Protein AF-A0A094Z0F9-F1 (afdb_monomer_lite)

Radius of gyration: 16.35 Å; chains: 1; bounding box: 40×35×42 Å

pLDDT: mean 72.96, std 15.08, range [44.38, 95.44]

Foldseek 3Di:
DLPQCLDPNHPDDLVVSLVSLVVLLVVLLVCVLQQNVVSLLCNLVSVVSNLVSLCVPVNPDPSSVVVNVVSVVSLVVSLPSDLVSNVVVVVVVCVVPDDDSSVVSVVSSVVSVVVVVVVVVVVVVVVVVVVD

Secondary structure (DSSP, 8-state):
-TTTTTSTT-SS-HHHHHHHHHHHHHHHHHHHHTT-HHHHHHHHHHHHHHHHHHHHHHTTSHHHHHHHHHHHHHHHHHHTSHHHHHHHHHHHHHTTS-S-HHHHHHHHHHHHHHHHHHHHHHHHHHHHHH--

Structure (mmCIF, N/CA/C/O backbone):
data_AF-A0A094Z0F9-F1
#
_entry.id   AF-A0A094Z0F9-F1
#
loop_
_atom_site.group_PDB
_atom_site.id
_atom_site.type_symbol
_atom_site.label_atom_id
_atom_site.label_alt_id
_atom_site.label_comp_id
_atom_site.label_asym_id
_atom_site.label_entity_id
_atom_site.label_seq_id
_atom_site.pdbx_PDB_ins_code
_atom_site.Cartn_x
_atom_site.Cartn_y
_atom_site.Cartn_z
_atom_site.occupancy
_atom_site.B_iso_or_equiv
_atom_site.auth_seq_id
_atom_site.auth_comp_id
_atom_site.auth_asym_id
_atom_site.auth_atom_id
_atom_site.pdbx_PDB_model_num
ATOM 1 N N . MET A 1 1 ? -0.127 -17.167 0.941 1.00 44.38 1 MET A N 1
ATOM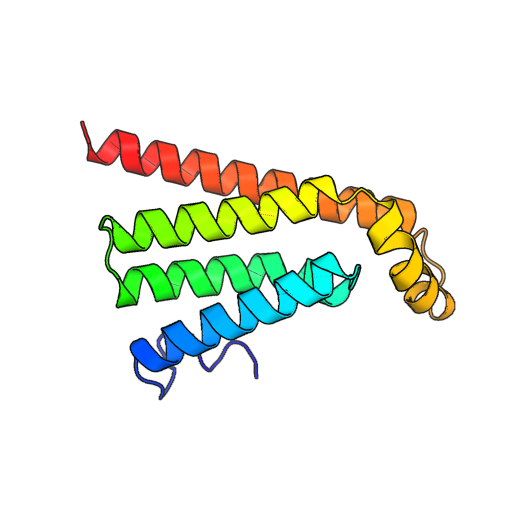 2 C CA . MET A 1 1 ? 0.200 -17.274 -0.501 1.00 44.38 1 MET A CA 1
ATOM 3 C C . MET A 1 1 ? 0.436 -15.918 -1.184 1.00 44.38 1 MET A C 1
ATOM 5 O O . MET A 1 1 ? 0.988 -15.930 -2.273 1.00 44.38 1 MET A O 1
ATOM 9 N N . GLN A 1 2 ? 0.102 -14.768 -0.573 1.00 53.34 2 GLN A N 1
ATOM 10 C CA . GLN A 1 2 ? 0.123 -13.449 -1.241 1.00 53.34 2 GLN A CA 1
ATOM 11 C C . GLN A 1 2 ? 1.507 -12.941 -1.706 1.00 53.34 2 GLN A C 1
ATOM 13 O O . GLN A 1 2 ? 1.562 -12.225 -2.693 1.00 53.34 2 GLN A O 1
ATOM 18 N N . GLY A 1 3 ? 2.624 -13.371 -1.105 1.00 57.84 3 GLY A N 1
ATOM 19 C CA . GLY A 1 3 ? 3.968 -12.912 -1.511 1.00 57.84 3 GLY A CA 1
ATOM 20 C C . GLY A 1 3 ? 4.684 -13.746 -2.584 1.00 57.84 3 GLY A C 1
ATOM 21 O O . GLY A 1 3 ? 5.727 -13.333 -3.074 1.00 57.84 3 GLY A O 1
ATOM 22 N N . LEU A 1 4 ? 4.174 -14.929 -2.953 1.00 63.88 4 LEU A N 1
ATOM 23 C CA . LEU A 1 4 ? 4.874 -15.801 -3.914 1.00 63.88 4 LEU A CA 1
ATOM 24 C C . LEU A 1 4 ? 4.682 -15.335 -5.361 1.00 63.88 4 LEU A C 1
ATOM 26 O O . LEU A 1 4 ? 5.591 -15.484 -6.173 1.00 63.88 4 LEU A O 1
ATOM 30 N N . GLY A 1 5 ? 3.517 -14.754 -5.664 1.00 69.50 5 GLY A N 1
ATOM 31 C CA . GLY A 1 5 ? 3.143 -14.327 -7.011 1.00 69.50 5 GLY A CA 1
ATOM 32 C C . GLY A 1 5 ? 3.898 -13.099 -7.513 1.00 69.50 5 GLY A C 1
ATOM 33 O O . GLY A 1 5 ? 4.017 -12.948 -8.718 1.00 69.50 5 GLY A O 1
ATOM 34 N N . THR A 1 6 ? 4.442 -12.268 -6.626 1.00 66.69 6 THR A N 1
ATOM 35 C CA . THR A 1 6 ? 5.125 -10.997 -6.947 1.00 66.69 6 THR A CA 1
ATOM 36 C C . THR A 1 6 ? 6.615 -11.010 -6.592 1.00 66.69 6 THR A C 1
ATOM 38 O O . THR A 1 6 ? 7.278 -9.976 -6.612 1.00 66.69 6 THR A O 1
ATOM 41 N N . SER A 1 7 ? 7.139 -12.179 -6.214 1.00 73.00 7 SER A N 1
ATOM 42 C CA . SER A 1 7 ? 8.556 -12.370 -5.900 1.00 73.00 7 SER A CA 1
ATOM 43 C C . SER A 1 7 ? 9.385 -12.658 -7.153 1.00 73.00 7 SER A C 1
ATOM 45 O O . SER A 1 7 ? 8.868 -13.198 -8.129 1.00 73.00 7 SER A O 1
ATOM 47 N N . ASP A 1 8 ? 10.700 -12.438 -7.082 1.00 65.38 8 ASP A N 1
ATOM 48 C CA . ASP A 1 8 ? 11.642 -12.797 -8.159 1.00 65.38 8 ASP A CA 1
ATOM 49 C C . ASP A 1 8 ? 11.656 -14.310 -8.477 1.00 65.38 8 ASP A C 1
ATOM 51 O O . ASP A 1 8 ? 12.145 -14.731 -9.522 1.00 65.38 8 ASP A O 1
ATOM 55 N N . ALA A 1 9 ? 11.115 -15.141 -7.577 1.00 73.38 9 ALA A N 1
ATOM 56 C CA . ALA A 1 9 ? 10.946 -16.584 -7.755 1.00 73.38 9 ALA A CA 1
ATOM 57 C C . ALA A 1 9 ? 9.567 -16.975 -8.324 1.00 73.38 9 ALA A C 1
ATOM 59 O O . ALA A 1 9 ? 9.260 -18.165 -8.437 1.00 73.38 9 ALA A O 1
ATOM 60 N N . SER A 1 10 ? 8.714 -15.997 -8.637 1.00 79.12 10 SER A N 1
ATOM 61 C CA . SER A 1 10 ? 7.371 -16.232 -9.154 1.00 79.12 10 SER A CA 1
ATOM 62 C C . SER A 1 10 ? 7.418 -16.888 -10.539 1.00 79.12 10 SER A C 1
ATOM 64 O O . SER A 1 10 ? 8.201 -16.468 -11.393 1.00 79.12 10 SER A O 1
ATOM 66 N N . PRO A 1 11 ? 6.547 -17.878 -10.817 1.00 82.88 11 PRO A N 1
ATOM 67 C CA . PRO A 1 11 ? 6.385 -18.417 -12.165 1.00 82.88 11 PRO A CA 1
ATOM 68 C C . PRO A 1 11 ? 5.625 -17.461 -13.103 1.00 82.88 11 PRO A C 1
ATOM 70 O O . PRO A 1 11 ? 5.482 -17.764 -14.286 1.00 82.88 11 PRO A O 1
ATOM 73 N N . LEU A 1 12 ? 5.089 -16.346 -12.588 1.00 88.56 12 LEU A N 1
ATOM 74 C CA . LEU A 1 12 ? 4.344 -15.363 -13.372 1.00 88.56 12 LEU A CA 1
ATOM 75 C C . LEU A 1 12 ? 5.276 -14.466 -14.190 1.00 88.56 12 LEU A C 1
ATOM 77 O O . LEU A 1 12 ? 6.370 -14.107 -13.749 1.00 88.56 12 LEU A O 1
ATOM 81 N N . SER A 1 13 ? 4.802 -14.037 -15.362 1.00 91.12 13 SER A N 1
ATOM 82 C CA . SER A 1 13 ? 5.490 -13.012 -16.148 1.00 91.12 13 SER A CA 1
ATOM 83 C C . SER A 1 13 ? 5.523 -11.683 -15.386 1.00 91.12 13 SER A C 1
ATOM 85 O O . SER A 1 13 ? 4.600 -11.387 -14.634 1.00 91.12 13 SER A O 1
ATOM 87 N N . VAL A 1 14 ? 6.539 -10.840 -15.606 1.00 88.25 14 VAL A N 1
ATOM 88 C CA . VAL A 1 14 ? 6.638 -9.517 -14.947 1.00 88.25 14 VAL A CA 1
ATOM 89 C C . VAL A 1 14 ? 5.377 -8.670 -15.177 1.00 88.25 14 VAL A C 1
ATOM 91 O O . VAL A 1 14 ? 4.952 -7.948 -14.282 1.00 88.25 14 VAL A O 1
ATOM 94 N N . GLN A 1 15 ? 4.726 -8.807 -16.335 1.00 91.81 15 GLN A N 1
ATOM 95 C CA . GLN A 1 15 ? 3.457 -8.139 -16.628 1.00 91.81 15 GLN A CA 1
ATOM 96 C C . GLN A 1 15 ? 2.304 -8.641 -15.744 1.00 91.81 15 GLN A C 1
ATOM 98 O O . GLN A 1 15 ? 1.502 -7.844 -15.256 1.00 91.81 15 GLN A O 1
ATOM 103 N N . ASP A 1 16 ? 2.216 -9.953 -15.523 1.00 93.19 16 ASP A N 1
ATOM 104 C CA . ASP A 1 16 ? 1.197 -10.546 -14.653 1.00 93.19 16 ASP A CA 1
ATOM 105 C C . ASP A 1 16 ? 1.469 -10.227 -13.181 1.00 93.19 16 ASP A C 1
ATOM 107 O O . ASP A 1 16 ? 0.534 -9.973 -12.426 1.00 93.19 16 ASP A O 1
ATOM 111 N N . GLN A 1 17 ? 2.743 -10.176 -12.780 1.00 91.19 17 GLN A N 1
ATOM 112 C CA . GLN A 1 17 ? 3.144 -9.709 -11.452 1.00 91.19 17 GLN A CA 1
ATOM 113 C C . GLN A 1 17 ? 2.759 -8.243 -11.251 1.00 91.19 17 GLN A C 1
ATOM 115 O O . GLN A 1 17 ? 2.229 -7.892 -10.200 1.00 91.19 17 GLN A O 1
ATOM 120 N N . TYR A 1 18 ? 2.984 -7.402 -12.267 1.00 93.06 18 TYR A N 1
ATOM 121 C CA . TYR A 1 18 ? 2.605 -5.991 -12.263 1.00 93.06 18 TYR A CA 1
ATOM 122 C C . TYR A 1 18 ? 1.099 -5.844 -12.069 1.00 93.06 18 TYR A C 1
ATOM 124 O O . TYR A 1 18 ? 0.657 -5.134 -11.167 1.00 93.06 18 TYR A O 1
ATOM 132 N N . LYS A 1 19 ? 0.305 -6.574 -12.859 1.00 94.12 19 LYS A N 1
ATOM 133 C CA . LYS A 1 19 ? -1.151 -6.561 -12.731 1.00 94.12 19 LYS A CA 1
ATOM 134 C C . LYS A 1 19 ? -1.599 -7.035 -11.347 1.00 94.12 19 LYS A C 1
ATOM 136 O O . LYS A 1 19 ? -2.393 -6.355 -10.712 1.00 94.12 19 LYS A O 1
ATOM 141 N N . LEU A 1 20 ? -1.069 -8.160 -10.869 1.00 93.38 20 LEU A N 1
ATOM 142 C CA . LEU A 1 20 ? -1.434 -8.731 -9.574 1.00 93.38 20 LEU A CA 1
ATOM 143 C C . LEU A 1 20 ? -1.098 -7.792 -8.408 1.00 93.38 20 LEU A C 1
ATOM 145 O O . LEU A 1 20 ? -1.926 -7.607 -7.522 1.00 93.38 20 LEU A O 1
ATOM 149 N N . ALA A 1 21 ? 0.096 -7.195 -8.404 1.00 91.44 21 ALA A N 1
ATOM 150 C CA . ALA A 1 21 ? 0.522 -6.300 -7.332 1.00 91.44 21 ALA A CA 1
ATOM 151 C C . ALA A 1 21 ? -0.339 -5.028 -7.280 1.00 91.44 21 ALA A C 1
ATOM 153 O O . ALA A 1 21 ? -0.755 -4.608 -6.201 1.00 91.44 21 ALA A O 1
ATOM 154 N N . ASN A 1 22 ? -0.658 -4.450 -8.442 1.00 94.00 22 ASN A N 1
ATOM 155 C CA . ASN A 1 22 ? -1.537 -3.283 -8.522 1.00 94.00 22 ASN A CA 1
ATOM 156 C C . ASN A 1 22 ? -2.989 -3.630 -8.157 1.00 94.00 22 ASN A C 1
ATOM 158 O O . ASN A 1 22 ? -3.613 -2.881 -7.412 1.00 94.00 22 ASN A O 1
ATOM 162 N N . ASP A 1 23 ? -3.506 -4.783 -8.599 1.00 95.44 23 ASP A N 1
ATOM 163 C CA . ASP A 1 23 ? -4.854 -5.251 -8.248 1.00 95.44 23 ASP A CA 1
ATOM 164 C C . ASP A 1 23 ? -4.981 -5.493 -6.724 1.00 95.44 23 ASP A C 1
ATOM 166 O O . ASP A 1 23 ? -5.992 -5.118 -6.121 1.00 95.44 23 ASP A O 1
ATOM 170 N N . ASN A 1 24 ? -3.957 -6.069 -6.077 1.00 92.31 24 ASN A N 1
ATOM 171 C CA . ASN A 1 24 ? -3.920 -6.255 -4.620 1.00 92.31 24 ASN A CA 1
ATOM 172 C C . ASN A 1 24 ? -3.901 -4.913 -3.878 1.00 92.31 24 ASN A C 1
ATOM 174 O O . ASN A 1 24 ? -4.711 -4.702 -2.973 1.00 92.31 24 ASN A O 1
ATOM 178 N N . PHE A 1 25 ? -3.014 -3.999 -4.288 1.00 92.56 25 PHE A N 1
ATOM 179 C CA . PHE A 1 25 ? -2.931 -2.663 -3.704 1.00 92.56 25 PHE A CA 1
ATOM 180 C C . PHE A 1 25 ? -4.259 -1.909 -3.837 1.00 92.56 25 PHE A C 1
ATOM 182 O O . PHE A 1 25 ? -4.759 -1.381 -2.846 1.00 92.56 25 PHE A O 1
ATOM 189 N N . ASP A 1 26 ? -4.864 -1.886 -5.028 1.00 95.31 26 ASP A N 1
ATOM 190 C CA . ASP A 1 26 ? -6.120 -1.170 -5.260 1.00 95.31 26 ASP A CA 1
ATOM 191 C C . ASP A 1 26 ? -7.288 -1.796 -4.486 1.00 95.31 26 ASP A C 1
ATOM 193 O O . ASP A 1 26 ? -8.132 -1.071 -3.954 1.00 95.31 26 ASP A O 1
ATOM 197 N N . THR A 1 27 ? -7.323 -3.125 -4.359 1.00 95.38 27 THR A N 1
ATOM 198 C CA . THR A 1 27 ? -8.337 -3.824 -3.556 1.00 95.38 27 THR A CA 1
ATOM 199 C C . THR A 1 27 ? -8.243 -3.432 -2.082 1.00 95.38 27 THR A C 1
ATOM 201 O O . THR A 1 27 ? -9.245 -3.025 -1.487 1.00 95.38 27 THR A O 1
ATOM 204 N N . ASP A 1 28 ? -7.044 -3.499 -1.497 1.00 90.69 28 ASP A N 1
ATOM 205 C CA . ASP A 1 28 ? -6.838 -3.127 -0.096 1.00 90.69 28 ASP A CA 1
ATOM 206 C C . ASP A 1 28 ? -6.980 -1.612 0.121 1.00 90.69 28 ASP A C 1
ATOM 208 O O . ASP A 1 28 ? -7.458 -1.183 1.171 1.00 90.69 28 ASP A O 1
ATOM 212 N N . TYR A 1 29 ? -6.674 -0.787 -0.884 1.00 91.38 29 TYR A N 1
ATOM 213 C CA . TYR A 1 29 ? -6.937 0.651 -0.855 1.00 91.38 29 TYR A CA 1
ATOM 214 C C . TYR A 1 29 ? -8.434 0.934 -0.723 1.00 91.38 29 TYR A C 1
ATOM 216 O O . TYR A 1 29 ? -8.841 1.670 0.175 1.00 91.38 29 TYR A O 1
ATOM 224 N N . GLN A 1 30 ? -9.270 0.324 -1.568 1.0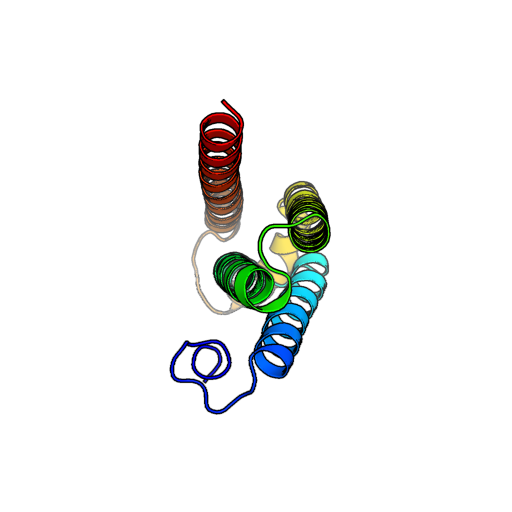0 94.44 30 GLN A N 1
ATOM 225 C CA . GLN A 1 30 ? -10.723 0.512 -1.501 1.00 94.44 30 GLN A CA 1
ATOM 226 C C . GLN A 1 30 ? -11.306 -0.009 -0.181 1.00 94.44 30 GLN A C 1
ATOM 228 O O . GLN A 1 30 ? -12.159 0.647 0.420 1.00 94.44 30 GLN A O 1
ATOM 233 N N . ALA A 1 31 ? -10.818 -1.151 0.309 1.00 89.44 31 ALA A N 1
ATOM 234 C CA . ALA A 1 31 ? -11.236 -1.690 1.598 1.00 89.44 31 ALA A CA 1
ATOM 235 C C . ALA A 1 31 ? -10.846 -0.755 2.760 1.00 89.44 31 ALA A C 1
ATOM 237 O O . ALA A 1 31 ? -11.687 -0.436 3.604 1.00 89.44 31 ALA A O 1
ATOM 238 N N . ALA A 1 32 ? -9.616 -0.232 2.768 1.00 85.12 32 ALA A N 1
ATOM 239 C CA . ALA A 1 32 ? -9.159 0.728 3.771 1.00 85.12 32 ALA A CA 1
ATOM 240 C C . ALA A 1 32 ? -9.929 2.058 3.701 1.00 85.12 32 ALA A C 1
ATOM 242 O O . ALA A 1 32 ? -10.260 2.627 4.739 1.00 85.12 32 ALA A O 1
ATOM 243 N N . MET A 1 33 ? -10.294 2.529 2.502 1.00 86.69 33 MET A N 1
ATOM 244 C CA . MET A 1 33 ? -11.179 3.690 2.331 1.00 86.69 33 MET A CA 1
ATOM 245 C C . MET A 1 33 ? -12.573 3.457 2.939 1.00 86.69 33 MET A C 1
ATOM 247 O O . MET A 1 33 ? -13.197 4.397 3.428 1.00 86.69 33 MET A O 1
ATOM 251 N N . GLY A 1 34 ? -13.043 2.205 2.957 1.00 86.00 34 GLY A N 1
ATOM 252 C CA . GLY A 1 34 ? -14.249 1.762 3.665 1.00 86.00 34 GLY A CA 1
ATOM 253 C C . GLY A 1 34 ? -14.055 1.500 5.167 1.00 86.00 34 GLY A C 1
ATOM 254 O O . GLY A 1 34 ? -14.984 1.034 5.831 1.00 86.00 34 GLY A O 1
ATOM 255 N N . GLY A 1 35 ? -12.866 1.781 5.708 1.00 78.31 35 GLY A N 1
ATOM 256 C CA . GLY A 1 35 ? -12.522 1.604 7.116 1.00 78.31 35 GLY A CA 1
ATOM 257 C C . GLY A 1 35 ? -12.070 0.192 7.495 1.00 78.31 35 GLY A C 1
ATOM 258 O O . GLY A 1 35 ? -12.089 -0.132 8.680 1.00 78.31 35 GLY A O 1
ATOM 259 N N . ASP A 1 36 ? -11.730 -0.684 6.546 1.00 83.75 36 ASP A N 1
ATOM 260 C CA . ASP A 1 36 ? -11.161 -2.004 6.854 1.00 83.75 36 ASP A CA 1
ATOM 261 C C . ASP A 1 36 ? -9.741 -1.843 7.427 1.00 83.75 36 ASP A C 1
ATOM 263 O O . ASP A 1 36 ? -8.811 -1.402 6.746 1.00 83.75 36 ASP A O 1
ATOM 267 N N . TYR A 1 37 ? -9.583 -2.184 8.708 1.00 76.44 37 TYR A N 1
ATOM 268 C CA . TYR A 1 37 ? -8.306 -2.068 9.405 1.00 76.44 37 TYR A CA 1
ATOM 269 C C . TYR A 1 37 ? -7.291 -3.121 8.946 1.00 76.44 37 TYR A C 1
ATOM 271 O O . TYR A 1 37 ? -6.104 -2.818 8.838 1.00 76.44 37 TYR A O 1
ATOM 279 N N . ASP A 1 38 ? -7.729 -4.335 8.611 1.00 81.31 38 ASP A N 1
ATOM 280 C CA . ASP A 1 38 ? -6.809 -5.372 8.147 1.00 81.31 38 ASP A CA 1
ATOM 281 C C . ASP A 1 38 ? -6.239 -4.975 6.780 1.00 81.31 38 ASP A C 1
ATOM 283 O O . ASP A 1 38 ? -5.036 -5.108 6.552 1.00 81.31 38 ASP A O 1
ATOM 287 N N . ALA A 1 39 ? -7.071 -4.408 5.901 1.00 86.50 39 ALA A N 1
ATOM 288 C CA . ALA A 1 39 ? -6.623 -3.834 4.633 1.00 86.50 39 ALA A CA 1
ATOM 289 C C . ALA A 1 39 ? -5.645 -2.667 4.837 1.00 86.50 39 ALA A C 1
ATOM 291 O O . ALA A 1 39 ? -4.596 -2.618 4.194 1.00 86.50 39 ALA A O 1
ATOM 292 N N . LEU A 1 40 ? -5.924 -1.778 5.800 1.00 79.94 40 LEU A N 1
ATOM 293 C CA . LEU A 1 40 ? -5.007 -0.698 6.166 1.00 79.94 40 LEU A CA 1
ATOM 294 C C . LEU A 1 40 ? -3.622 -1.231 6.566 1.00 79.94 40 LEU A C 1
ATOM 296 O O . LEU A 1 40 ? -2.609 -0.693 6.123 1.00 79.94 40 LEU A O 1
ATOM 300 N N . THR A 1 41 ? -3.560 -2.297 7.368 1.00 77.50 41 THR A N 1
ATOM 301 C CA . THR A 1 41 ? -2.274 -2.875 7.796 1.00 77.50 41 THR A CA 1
ATOM 302 C C . THR A 1 41 ? -1.506 -3.553 6.658 1.00 77.50 41 THR A C 1
ATOM 304 O O . THR A 1 41 ? -0.275 -3.531 6.662 1.00 77.50 41 THR A O 1
ATOM 307 N N . ARG A 1 42 ? -2.204 -4.113 5.658 1.00 85.38 42 ARG A N 1
ATOM 308 C CA . ARG A 1 42 ? -1.581 -4.719 4.468 1.00 85.38 42 ARG A CA 1
ATOM 309 C C . ARG A 1 42 ? -1.076 -3.690 3.463 1.00 85.38 42 ARG A C 1
ATOM 311 O O . ARG A 1 42 ? -0.058 -3.932 2.814 1.00 85.38 42 ARG A O 1
ATOM 318 N N . LEU A 1 43 ? -1.722 -2.525 3.372 1.00 83.31 43 LEU A N 1
ATOM 319 C CA . LEU A 1 43 ? -1.382 -1.493 2.389 1.00 83.31 43 LEU A CA 1
ATOM 320 C C . LEU A 1 43 ? 0.085 -1.075 2.412 1.00 83.31 43 LEU A C 1
ATOM 322 O O . LEU A 1 43 ? 0.634 -0.773 1.355 1.00 83.31 43 LEU A O 1
ATOM 326 N N . GLN A 1 44 ? 0.739 -1.072 3.576 1.00 77.25 44 GLN A N 1
ATOM 327 C CA . GLN A 1 44 ? 2.164 -0.751 3.646 1.00 77.25 44 GLN A CA 1
ATOM 328 C C . GLN A 1 44 ? 3.007 -1.742 2.824 1.00 77.25 44 GLN A C 1
ATOM 330 O O . GLN A 1 44 ? 3.803 -1.321 1.985 1.00 77.25 44 GLN A O 1
ATOM 335 N N . SER A 1 45 ? 2.824 -3.048 3.032 1.00 80.81 45 SER A N 1
ATOM 336 C CA . SER A 1 45 ? 3.563 -4.078 2.292 1.00 80.81 45 SER A CA 1
ATOM 337 C C . SER A 1 45 ? 3.133 -4.179 0.828 1.00 80.81 45 SER A C 1
ATOM 339 O O . SER A 1 45 ? 3.981 -4.393 -0.041 1.00 80.81 45 SER A O 1
ATOM 341 N N . GLU A 1 46 ? 1.844 -3.988 0.534 1.00 86.12 46 GLU A N 1
ATOM 342 C CA . GLU A 1 46 ? 1.332 -4.012 -0.843 1.00 86.12 46 GLU A CA 1
ATOM 343 C C . GLU A 1 46 ? 1.875 -2.830 -1.656 1.00 86.12 46 GLU A C 1
ATOM 345 O O . GLU A 1 46 ? 2.302 -3.017 -2.790 1.00 86.12 46 GLU A O 1
ATOM 350 N N . SER A 1 47 ? 1.984 -1.636 -1.056 1.00 83.44 47 SER A N 1
ATOM 351 C CA . SER A 1 47 ? 2.586 -0.462 -1.711 1.00 83.44 47 SER A CA 1
ATOM 352 C C . SER A 1 47 ? 4.042 -0.718 -2.105 1.00 83.44 47 SER A C 1
ATOM 354 O O . SER A 1 47 ? 4.453 -0.425 -3.226 1.00 83.44 47 SER A O 1
ATOM 356 N N . GLN A 1 48 ? 4.836 -1.295 -1.197 1.00 82.38 48 GLN A N 1
ATOM 357 C CA . GLN A 1 48 ? 6.240 -1.620 -1.470 1.00 82.38 48 GLN A CA 1
ATOM 358 C C . GLN A 1 48 ? 6.370 -2.678 -2.571 1.00 82.38 48 GLN A C 1
ATOM 360 O O . GLN A 1 48 ? 7.229 -2.564 -3.447 1.00 82.38 48 GLN A O 1
ATOM 365 N N . THR A 1 49 ? 5.491 -3.682 -2.550 1.00 87.00 49 THR A N 1
ATOM 366 C CA . THR A 1 49 ? 5.446 -4.743 -3.562 1.00 87.00 49 THR A CA 1
ATOM 367 C C . THR A 1 49 ? 5.076 -4.177 -4.931 1.00 87.00 49 THR A C 1
ATOM 369 O O . THR A 1 49 ? 5.814 -4.386 -5.893 1.00 87.00 49 THR A O 1
ATOM 372 N N . ALA A 1 50 ? 3.990 -3.407 -5.017 1.00 88.56 50 ALA A N 1
ATOM 373 C CA . ALA A 1 50 ? 3.536 -2.778 -6.251 1.00 88.56 50 ALA A CA 1
ATOM 374 C C . ALA A 1 50 ? 4.601 -1.841 -6.833 1.00 88.56 50 ALA A C 1
ATOM 376 O O . ALA A 1 50 ? 4.977 -2.016 -7.984 1.00 88.56 50 ALA A O 1
ATOM 377 N N . LEU A 1 51 ? 5.215 -0.955 -6.037 1.00 86.94 51 LEU A N 1
ATOM 378 C CA . LEU A 1 51 ? 6.291 -0.080 -6.530 1.00 86.94 51 LEU A CA 1
ATOM 379 C C . LEU A 1 51 ? 7.525 -0.849 -7.012 1.00 86.94 51 LEU A C 1
ATOM 381 O O . LEU A 1 51 ? 8.168 -0.447 -7.984 1.00 86.94 51 LEU A O 1
ATOM 385 N N . SER A 1 52 ? 7.878 -1.948 -6.341 1.00 87.12 52 SER A N 1
ATOM 386 C CA . SER A 1 52 ? 8.987 -2.796 -6.780 1.00 87.12 52 SER A CA 1
ATOM 387 C C . SER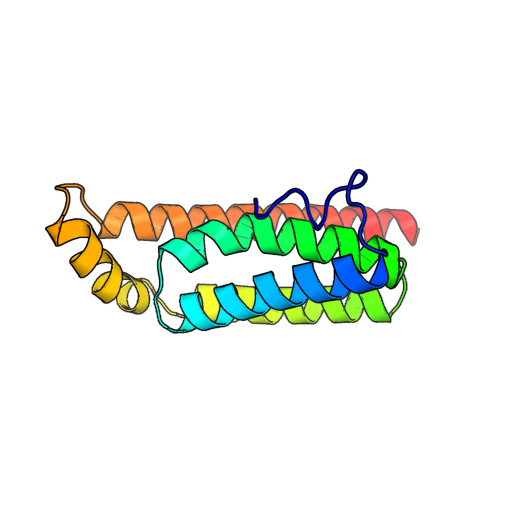 A 1 52 ? 8.714 -3.367 -8.172 1.00 87.12 52 SER A C 1
ATOM 389 O O . SER A 1 52 ? 9.550 -3.232 -9.068 1.00 87.12 52 SER A O 1
ATOM 391 N N . VAL A 1 53 ? 7.526 -3.939 -8.380 1.00 89.38 53 VAL A N 1
ATOM 392 C CA . VAL A 1 53 ? 7.156 -4.565 -9.655 1.00 89.38 53 VAL A CA 1
ATOM 393 C C . VAL A 1 53 ? 6.870 -3.523 -10.744 1.00 89.38 53 VAL A C 1
ATOM 395 O O . VAL A 1 53 ? 7.291 -3.707 -11.886 1.00 89.38 53 VAL A O 1
ATOM 398 N N . ASP A 1 54 ? 6.271 -2.381 -10.405 1.00 87.69 54 ASP A N 1
ATOM 399 C CA . ASP A 1 54 ? 6.097 -1.232 -11.302 1.00 87.69 54 ASP A CA 1
ATOM 400 C C . ASP A 1 54 ? 7.433 -0.783 -11.878 1.00 87.69 54 ASP A C 1
ATOM 402 O O . ASP A 1 54 ? 7.549 -0.539 -13.076 1.00 87.69 54 ASP A O 1
ATOM 406 N N . LYS A 1 55 ? 8.472 -0.714 -11.044 1.00 86.19 55 LYS A N 1
ATOM 407 C CA . LYS A 1 55 ? 9.816 -0.350 -11.491 1.00 86.19 55 LYS A CA 1
ATOM 408 C C . LYS A 1 55 ? 10.418 -1.394 -12.432 1.00 86.19 55 LYS A C 1
ATOM 410 O O . LYS A 1 55 ? 11.168 -1.028 -13.336 1.00 86.19 55 LYS A O 1
ATOM 415 N N . GLN A 1 56 ? 10.126 -2.677 -12.217 1.00 87.81 56 GLN A N 1
ATOM 416 C CA . GLN A 1 56 ? 10.585 -3.752 -13.099 1.00 87.81 56 GLN A CA 1
ATOM 417 C C . GLN A 1 56 ? 9.878 -3.705 -14.461 1.00 87.81 56 GLN A C 1
ATOM 419 O O . GLN A 1 56 ? 10.527 -3.890 -15.488 1.00 87.81 56 GLN A O 1
ATOM 424 N N . TRP A 1 57 ? 8.571 -3.429 -14.476 1.00 91.94 57 TRP A N 1
ATOM 425 C CA . TRP A 1 57 ? 7.751 -3.420 -15.690 1.00 91.94 57 TRP A CA 1
ATOM 426 C C . TRP A 1 57 ? 7.845 -2.110 -16.488 1.00 91.94 57 TRP A C 1
ATOM 428 O O . TRP A 1 57 ? 8.071 -2.129 -17.695 1.00 91.94 57 TRP A O 1
ATOM 438 N N . LEU A 1 58 ? 7.692 -0.965 -15.816 1.00 86.00 58 LEU A N 1
ATOM 439 C CA . LEU A 1 58 ? 7.646 0.377 -16.416 1.00 86.00 58 LEU A CA 1
ATOM 440 C C . LEU A 1 58 ? 9.036 1.030 -16.526 1.00 86.00 58 LEU A C 1
ATOM 442 O O . LEU A 1 58 ? 9.193 2.085 -17.148 1.00 86.00 58 LEU A O 1
ATOM 446 N N . GLY A 1 59 ? 10.054 0.443 -15.892 1.00 83.44 59 GLY A N 1
ATOM 447 C CA . GLY A 1 59 ? 11.379 1.043 -15.758 1.00 83.44 59 GLY A CA 1
ATOM 448 C C . GLY A 1 59 ? 11.391 2.224 -14.780 1.00 83.44 59 GLY A C 1
ATOM 449 O O . GLY A 1 59 ? 10.565 2.328 -13.884 1.00 83.44 59 GLY A O 1
ATOM 450 N N . SER A 1 60 ? 12.353 3.141 -14.928 1.00 76.75 60 SER A N 1
ATOM 451 C CA . SER A 1 60 ? 12.496 4.327 -14.059 1.00 76.75 60 SER A CA 1
ATOM 452 C C . SER A 1 60 ? 12.067 5.638 -14.730 1.00 76.75 60 SER A C 1
ATOM 454 O O . SER A 1 60 ? 12.545 6.708 -14.352 1.00 76.75 60 SER A O 1
ATOM 456 N N . GLY A 1 61 ? 11.244 5.551 -15.776 1.00 78.44 61 GLY A N 1
ATOM 457 C CA . GLY A 1 61 ? 10.840 6.687 -16.601 1.00 78.44 61 GLY A CA 1
ATOM 458 C C . GLY A 1 61 ? 9.609 7.435 -16.082 1.00 78.44 61 GLY A C 1
ATOM 459 O O . GLY A 1 61 ? 9.223 7.354 -14.911 1.00 78.44 61 GLY A O 1
ATOM 460 N N . THR A 1 62 ? 8.973 8.173 -16.989 1.00 84.94 62 THR A N 1
ATOM 461 C CA . THR A 1 62 ? 7.766 8.964 -16.712 1.00 84.94 62 THR A CA 1
ATOM 462 C C . THR A 1 62 ? 6.612 8.106 -16.194 1.00 84.94 62 THR A C 1
ATOM 464 O O . THR A 1 62 ? 5.938 8.514 -15.250 1.00 84.94 62 THR A O 1
ATOM 467 N N . ASP A 1 63 ? 6.416 6.909 -16.748 1.00 83.19 63 ASP A N 1
ATOM 468 C CA . ASP A 1 63 ? 5.293 6.039 -16.381 1.00 83.19 63 ASP A CA 1
ATOM 469 C C . ASP A 1 63 ? 5.409 5.520 -14.945 1.00 83.19 63 ASP A C 1
ATOM 471 O O . ASP A 1 63 ? 4.449 5.608 -14.182 1.00 83.19 63 ASP A O 1
ATOM 475 N N . TYR A 1 64 ? 6.607 5.102 -14.525 1.00 83.44 64 TYR A N 1
ATOM 476 C CA . TYR A 1 64 ? 6.874 4.752 -13.127 1.00 83.44 64 TYR A CA 1
ATOM 477 C C . TYR A 1 64 ? 6.682 5.948 -12.190 1.00 83.44 64 TYR A C 1
ATOM 479 O O . TYR A 1 64 ? 6.085 5.828 -11.123 1.00 83.44 64 TYR A O 1
ATOM 487 N N . SER A 1 65 ? 7.138 7.133 -12.604 1.00 81.06 65 SER A N 1
ATOM 488 C CA . SER A 1 65 ? 6.959 8.352 -11.807 1.00 81.06 65 SER A CA 1
ATOM 489 C C . SER A 1 65 ? 5.479 8.706 -11.623 1.00 81.06 65 SER A C 1
ATOM 491 O O . SER A 1 65 ? 5.091 9.185 -10.558 1.00 81.06 65 SER A O 1
ATOM 493 N N . LYS A 1 66 ? 4.647 8.452 -12.639 1.00 85.56 66 LYS A N 1
ATOM 494 C CA . LYS A 1 66 ? 3.197 8.647 -12.580 1.00 85.56 66 LYS A CA 1
ATOM 495 C C . LYS A 1 66 ? 2.522 7.613 -11.677 1.00 85.56 66 LYS A C 1
ATOM 497 O O . LYS A 1 66 ? 1.717 8.012 -10.841 1.00 85.56 66 LYS A O 1
ATOM 502 N N . ALA A 1 67 ? 2.874 6.332 -11.805 1.00 84.69 67 ALA A N 1
ATOM 503 C CA . ALA A 1 67 ? 2.366 5.267 -10.933 1.00 84.69 67 ALA A CA 1
ATOM 504 C C . ALA A 1 67 ? 2.686 5.556 -9.455 1.00 84.69 67 ALA A C 1
ATOM 506 O O . ALA A 1 67 ? 1.811 5.513 -8.593 1.00 84.69 67 ALA A O 1
ATOM 507 N N . TYR A 1 68 ? 3.914 6.003 -9.185 1.00 83.56 68 TYR A N 1
ATOM 508 C CA . TYR A 1 68 ? 4.337 6.440 -7.858 1.00 83.56 68 TYR A CA 1
ATOM 509 C C . TYR A 1 68 ? 3.502 7.615 -7.315 1.00 83.56 68 TYR A C 1
ATOM 511 O O . TYR A 1 68 ? 3.065 7.588 -6.165 1.00 83.56 68 TYR A O 1
ATOM 519 N N . GLN A 1 69 ? 3.249 8.652 -8.124 1.00 82.81 69 GLN A N 1
ATOM 520 C CA . GLN A 1 69 ? 2.431 9.802 -7.706 1.00 82.81 69 GLN A CA 1
ATOM 521 C C . GLN A 1 69 ? 0.964 9.430 -7.448 1.00 82.81 69 GLN A C 1
ATOM 523 O O . GLN A 1 69 ? 0.360 9.951 -6.506 1.00 82.81 69 GLN A O 1
ATOM 528 N N . ASP A 1 70 ? 0.398 8.530 -8.253 1.00 88.38 70 ASP A N 1
ATOM 529 C CA . ASP A 1 70 ? -0.960 8.017 -8.049 1.00 88.38 70 ASP A CA 1
ATOM 530 C C . ASP A 1 70 ? -1.070 7.266 -6.715 1.00 88.38 70 ASP A C 1
ATOM 532 O O . ASP A 1 70 ? -1.923 7.585 -5.882 1.00 88.38 70 ASP A O 1
ATOM 536 N N . MET A 1 71 ? -0.131 6.352 -6.450 1.00 86.50 71 MET A N 1
ATOM 537 C CA . MET A 1 71 ? -0.081 5.595 -5.200 1.00 86.50 71 MET A CA 1
ATOM 538 C C . MET A 1 71 ? 0.040 6.509 -3.976 1.00 86.50 71 MET A C 1
ATOM 540 O O . MET A 1 71 ? -0.671 6.331 -2.986 1.00 86.50 71 MET A O 1
ATOM 544 N N . LEU A 1 72 ? 0.882 7.543 -4.049 1.00 80.62 72 LEU A N 1
ATOM 545 C CA . LEU A 1 72 ? 0.992 8.531 -2.976 1.00 80.62 72 LEU A CA 1
ATOM 546 C C . LEU A 1 72 ? -0.306 9.291 -2.735 1.00 80.62 72 LEU A C 1
ATOM 548 O O . LEU A 1 72 ? -0.670 9.515 -1.583 1.00 80.62 72 LEU A O 1
ATOM 552 N N . THR A 1 73 ? -1.007 9.672 -3.799 1.00 84.44 73 THR A N 1
ATOM 553 C CA . THR A 1 73 ? -2.281 10.390 -3.696 1.00 84.44 73 THR A CA 1
ATOM 554 C C . THR A 1 73 ? -3.326 9.526 -2.985 1.00 84.44 73 THR A C 1
ATOM 556 O O . THR A 1 73 ? -4.015 10.000 -2.079 1.00 84.44 73 THR A O 1
ATOM 559 N N . LYS A 1 74 ? -3.386 8.231 -3.318 1.00 86.12 74 LYS A N 1
ATOM 560 C CA . LYS A 1 74 ? -4.254 7.247 -2.654 1.00 86.12 74 LYS A CA 1
ATOM 561 C C . LYS A 1 74 ? -3.906 7.088 -1.168 1.00 86.12 74 LYS A C 1
ATOM 563 O O . LYS A 1 74 ? -4.783 7.192 -0.311 1.00 86.12 74 LYS A O 1
ATOM 568 N N . LEU A 1 75 ? -2.627 6.932 -0.832 1.00 77.75 75 LEU A N 1
ATOM 569 C CA . LEU A 1 75 ? -2.183 6.809 0.564 1.00 77.75 75 LEU A CA 1
ATOM 570 C C . LEU A 1 75 ? -2.439 8.087 1.384 1.00 77.75 75 LEU A C 1
ATOM 572 O O . LEU A 1 75 ? -2.827 8.013 2.550 1.00 77.75 75 LEU A O 1
ATOM 576 N N . GLN A 1 76 ? -2.276 9.268 0.782 1.00 75.56 76 GLN A N 1
ATOM 577 C CA . GLN A 1 76 ? -2.618 10.545 1.416 1.00 75.56 76 GLN A CA 1
ATOM 578 C C . GLN A 1 76 ? -4.119 10.666 1.690 1.00 75.56 76 GLN A C 1
ATOM 580 O O . GLN A 1 76 ? -4.501 11.146 2.757 1.00 75.56 76 GLN A O 1
ATOM 585 N N . ALA A 1 77 ? -4.967 10.202 0.767 1.00 81.94 77 ALA A N 1
ATOM 586 C CA . ALA A 1 77 ? -6.412 10.179 0.972 1.00 81.94 77 ALA A CA 1
ATOM 587 C C . ALA A 1 77 ? -6.787 9.359 2.215 1.00 81.94 77 ALA A C 1
ATOM 589 O O . ALA A 1 77 ? -7.580 9.829 3.028 1.00 81.94 77 ALA A O 1
ATOM 590 N N . ILE A 1 78 ? -6.141 8.207 2.426 1.00 76.94 78 ILE A N 1
ATOM 591 C CA . ILE A 1 78 ? -6.317 7.398 3.642 1.00 76.94 78 ILE A CA 1
ATOM 592 C C . ILE A 1 78 ? -5.869 8.153 4.892 1.00 76.94 78 ILE A C 1
ATOM 594 O O . ILE A 1 78 ? -6.581 8.168 5.893 1.00 76.94 78 ILE A O 1
ATOM 598 N N . GLY A 1 79 ? -4.713 8.820 4.841 1.00 69.25 79 GLY A N 1
ATOM 599 C CA . GLY A 1 79 ? -4.222 9.632 5.958 1.00 69.25 79 GLY A CA 1
ATOM 600 C C . GLY A 1 79 ? -5.192 10.743 6.383 1.00 69.25 79 GLY A C 1
ATOM 601 O O . GLY A 1 79 ? -5.191 11.135 7.549 1.00 69.25 79 GLY A O 1
ATOM 602 N N . ASN A 1 80 ? -6.043 11.204 5.463 1.00 74.81 80 ASN A N 1
ATOM 603 C CA . ASN A 1 80 ? -7.062 12.220 5.711 1.00 74.81 80 ASN A CA 1
ATOM 604 C C . ASN A 1 80 ? -8.402 11.652 6.215 1.00 74.81 80 ASN A C 1
ATOM 606 O O . ASN A 1 80 ? -9.249 12.437 6.636 1.00 74.81 80 ASN A O 1
ATOM 610 N N . LEU A 1 81 ? -8.615 10.327 6.208 1.00 68.75 81 LEU A N 1
ATOM 611 C CA . LEU A 1 81 ? -9.894 9.711 6.607 1.00 68.75 81 LEU A CA 1
ATOM 612 C C . LEU A 1 81 ? -10.225 9.834 8.102 1.00 68.75 81 LEU A C 1
ATOM 614 O O . LEU A 1 81 ? -11.342 9.506 8.499 1.00 68.75 81 LEU A O 1
ATOM 618 N N . GLY A 1 82 ? -9.306 10.332 8.931 1.00 61.41 82 GLY A N 1
ATOM 619 C CA . GLY A 1 82 ? -9.505 10.449 10.375 1.00 61.41 82 GLY A CA 1
ATOM 620 C C . GLY A 1 82 ? -9.637 9.087 11.074 1.00 61.41 82 GLY A C 1
ATOM 621 O O . GLY A 1 82 ? -9.970 8.066 10.474 1.00 61.41 82 GLY A O 1
ATOM 622 N N . ALA A 1 83 ? -9.361 9.047 12.378 1.00 59.88 83 ALA A N 1
ATOM 623 C CA . ALA A 1 83 ? -9.427 7.799 13.145 1.00 59.88 83 ALA A CA 1
ATOM 624 C C . ALA A 1 83 ? -10.859 7.228 13.229 1.00 59.88 83 ALA A C 1
ATOM 626 O O . ALA A 1 83 ? -11.040 6.015 13.348 1.00 59.88 83 ALA A O 1
ATOM 627 N N . ASP A 1 84 ? -11.880 8.081 13.113 1.00 65.00 84 ASP A N 1
ATOM 628 C CA . ASP A 1 84 ? -13.295 7.716 13.249 1.00 65.00 84 ASP A CA 1
ATOM 629 C C . ASP A 1 84 ? -13.749 6.697 12.191 1.00 65.00 84 ASP A C 1
ATOM 631 O O . ASP A 1 84 ? -14.491 5.766 12.510 1.00 65.00 84 ASP A O 1
ATOM 635 N N . THR A 1 85 ? -13.228 6.802 10.962 1.00 69.94 85 THR A N 1
ATOM 636 C CA . THR A 1 85 ? -13.530 5.884 9.846 1.00 69.94 85 THR A CA 1
ATOM 637 C C . THR A 1 85 ? -13.107 4.447 10.156 1.00 69.94 85 THR A C 1
ATOM 639 O O . THR A 1 85 ? -13.820 3.495 9.840 1.00 69.94 85 THR A O 1
ATOM 642 N N . PHE A 1 86 ? -11.979 4.276 10.847 1.00 66.06 86 PHE A N 1
ATOM 643 C CA . PHE A 1 86 ? -11.456 2.962 11.227 1.00 66.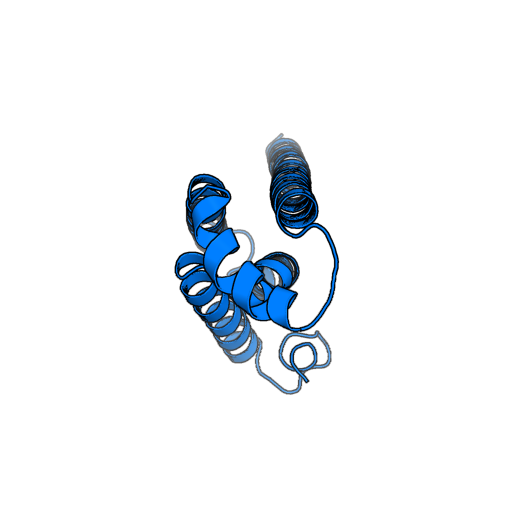06 86 PHE A CA 1
ATOM 644 C C . PHE A 1 86 ? -12.021 2.473 12.563 1.00 66.06 86 PHE A C 1
ATOM 646 O O . PHE A 1 86 ? -12.079 1.270 12.809 1.00 66.06 86 PHE A O 1
ATOM 653 N N . THR A 1 87 ? -12.495 3.385 13.416 1.00 63.25 87 THR A N 1
ATOM 654 C CA . THR A 1 87 ? -12.974 3.067 14.768 1.00 63.25 87 THR A CA 1
ATOM 655 C C . THR A 1 87 ? -14.215 2.169 14.746 1.00 63.25 87 THR A C 1
ATOM 657 O O . THR A 1 87 ? -14.336 1.286 15.589 1.00 63.25 87 THR A O 1
ATOM 660 N N . ALA A 1 88 ? -15.117 2.312 13.768 1.00 61.78 88 ALA A N 1
ATOM 661 C CA . ALA A 1 88 ? -16.342 1.506 13.691 1.00 61.78 88 ALA A CA 1
ATOM 662 C C . ALA A 1 88 ? -16.091 0.026 13.333 1.00 61.78 88 ALA A C 1
ATOM 664 O O . ALA A 1 88 ? -16.695 -0.873 13.925 1.00 61.78 88 ALA A O 1
ATOM 665 N N . ASN A 1 89 ? -15.190 -0.247 12.385 1.00 59.84 89 ASN A N 1
ATOM 666 C CA . ASN A 1 89 ? -14.811 -1.620 12.029 1.00 59.84 89 ASN A CA 1
ATOM 667 C C . ASN A 1 89 ? -13.836 -2.210 13.042 1.00 59.84 89 ASN A C 1
ATOM 669 O O . ASN A 1 89 ? -13.936 -3.391 13.376 1.00 59.84 89 ASN A O 1
ATOM 673 N N . LEU A 1 90 ? -12.973 -1.375 13.620 1.00 58.00 90 LEU A N 1
ATOM 674 C CA . LEU A 1 90 ? -12.114 -1.813 14.696 1.00 58.00 90 LEU A CA 1
ATOM 675 C C . LEU A 1 90 ? -12.910 -2.137 15.966 1.00 58.00 90 LEU A C 1
ATOM 677 O O . LEU A 1 90 ? -12.608 -3.129 16.608 1.00 58.00 90 LEU A O 1
ATOM 681 N N . ALA A 1 91 ? -13.977 -1.404 16.297 1.00 58.00 91 ALA A N 1
ATOM 682 C CA . ALA A 1 91 ? -14.880 -1.747 17.399 1.00 58.00 91 ALA A CA 1
ATOM 683 C C . ALA A 1 91 ? -15.550 -3.121 17.200 1.00 58.00 91 ALA A C 1
ATOM 685 O O . ALA A 1 91 ? -15.740 -3.858 18.169 1.00 58.00 91 ALA A O 1
ATOM 686 N N . LYS A 1 92 ? -15.856 -3.505 15.950 1.00 58.22 92 LYS A N 1
ATOM 687 C CA . LYS A 1 92 ? -16.342 -4.858 15.623 1.00 58.22 92 LYS A CA 1
ATOM 688 C C . LYS A 1 92 ? -15.268 -5.929 15.833 1.00 58.22 92 LYS A C 1
ATOM 690 O O . LYS A 1 92 ? -15.598 -7.000 16.330 1.00 58.22 92 LYS A O 1
ATOM 695 N N . GLN A 1 93 ? -14.006 -5.649 15.502 1.00 52.41 93 GLN A N 1
ATOM 696 C CA . GLN A 1 93 ? -12.879 -6.549 15.792 1.00 52.41 93 GLN A CA 1
ATOM 697 C C . GLN A 1 93 ? -12.544 -6.592 17.298 1.00 52.41 93 GLN A C 1
ATOM 699 O O . GLN A 1 93 ? -12.233 -7.650 17.836 1.00 52.41 93 GLN A O 1
ATOM 704 N N . LEU A 1 94 ? -12.681 -5.474 18.014 1.00 53.03 94 LEU A N 1
ATOM 705 C CA . LEU A 1 94 ? -12.448 -5.357 19.458 1.00 53.03 94 LEU A CA 1
ATOM 706 C C . LEU A 1 94 ? -13.511 -6.018 20.318 1.00 53.03 94 LEU A C 1
ATOM 708 O O . LEU A 1 94 ? -13.204 -6.468 21.418 1.00 53.03 94 LEU A O 1
ATOM 712 N N . ALA A 1 95 ? -14.748 -6.119 19.829 1.00 55.09 95 ALA A N 1
ATOM 713 C CA . ALA A 1 95 ? -15.758 -6.953 20.470 1.00 55.09 95 ALA A CA 1
ATOM 714 C C . ALA A 1 95 ? -15.280 -8.417 20.611 1.00 55.09 95 ALA A C 1
ATOM 716 O O . ALA A 1 95 ? -15.826 -9.154 21.430 1.00 55.09 95 ALA A O 1
ATOM 717 N N . ALA A 1 96 ? -14.233 -8.820 1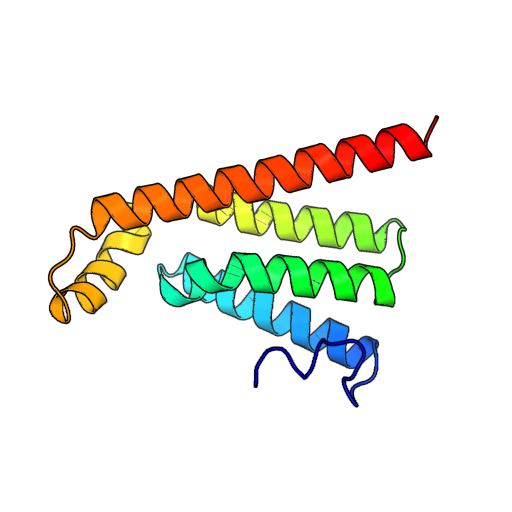9.871 1.00 52.59 96 ALA A N 1
ATOM 718 C CA . ALA A 1 96 ? -13.570 -10.108 20.011 1.00 52.59 96 ALA A CA 1
ATOM 719 C C . ALA A 1 96 ? -12.354 -10.125 20.972 1.00 52.59 96 ALA A C 1
ATOM 721 O O . ALA A 1 96 ? -12.055 -11.205 21.477 1.00 52.59 96 ALA A O 1
ATOM 722 N N . GLN A 1 97 ? -11.665 -9.006 21.280 1.00 50.16 97 GLN A N 1
ATOM 723 C CA . GLN A 1 97 ? -10.518 -8.961 22.220 1.00 50.16 97 GLN A CA 1
ATOM 724 C C . GLN A 1 97 ? -10.315 -7.579 22.892 1.00 50.16 97 GLN A C 1
ATOM 726 O O . GLN A 1 97 ? -10.272 -6.546 22.231 1.00 50.16 97 GLN A O 1
ATOM 731 N N . GLN A 1 98 ? -10.127 -7.573 24.222 1.00 46.09 98 GLN A N 1
ATOM 732 C CA . GLN A 1 98 ? -9.915 -6.380 25.063 1.00 46.09 98 GLN A CA 1
ATOM 733 C C . GLN A 1 98 ? -8.527 -5.740 24.858 1.00 46.09 98 GLN A C 1
ATOM 735 O O . GLN A 1 98 ? -7.583 -6.071 25.572 1.00 46.09 98 GLN A O 1
ATOM 740 N N . VAL A 1 99 ? -8.388 -4.784 23.939 1.00 51.97 99 VAL A N 1
ATOM 741 C CA . VAL A 1 99 ? -7.249 -3.844 23.903 1.00 51.97 99 VAL A CA 1
ATOM 742 C C . VAL A 1 99 ? -7.757 -2.477 23.445 1.00 51.97 99 VAL A C 1
ATOM 744 O O . VAL A 1 99 ? -8.644 -2.430 22.611 1.00 51.97 99 VAL A O 1
ATOM 747 N N . ASP A 1 100 ? -7.233 -1.370 23.976 1.00 65.19 100 ASP A N 1
ATOM 748 C CA . ASP A 1 100 ? -7.643 0.007 23.641 1.00 65.19 100 ASP A CA 1
ATOM 749 C C . ASP A 1 100 ? -7.373 0.353 22.151 1.00 65.19 100 ASP A C 1
ATOM 751 O O . ASP A 1 100 ? -6.296 0.821 21.767 1.00 65.19 100 ASP A O 1
ATOM 755 N N . ALA A 1 101 ? -8.361 0.045 21.302 1.00 55.81 101 ALA A N 1
ATOM 756 C CA . ALA A 1 101 ? -8.388 0.187 19.839 1.00 55.81 101 ALA A CA 1
ATOM 757 C C . ALA A 1 101 ? -7.886 1.537 19.360 1.00 55.81 101 ALA A C 1
ATOM 759 O O . ALA A 1 101 ? -7.083 1.636 18.433 1.00 55.81 101 ALA A O 1
ATOM 760 N N . THR A 1 102 ? -8.412 2.584 19.985 1.00 56.00 102 THR A N 1
ATOM 761 C CA . THR A 1 102 ? -8.265 3.957 19.525 1.00 56.00 102 THR A CA 1
ATOM 762 C C . THR A 1 102 ? -6.810 4.392 19.624 1.00 56.00 102 THR A C 1
ATOM 764 O O . THR A 1 102 ? -6.296 5.082 18.742 1.00 56.00 102 THR A O 1
ATOM 767 N N . LEU A 1 103 ? -6.101 3.941 20.664 1.00 62.12 103 LEU A N 1
ATOM 768 C CA . LEU A 1 103 ? -4.679 4.224 20.823 1.00 62.12 103 LEU A CA 1
ATOM 769 C C . LEU A 1 103 ? -3.819 3.459 19.809 1.00 62.12 103 LEU A C 1
ATOM 771 O O . LEU A 1 103 ? -2.829 4.006 19.320 1.00 62.12 103 LEU A O 1
ATOM 775 N N . GLN A 1 104 ? -4.177 2.211 19.492 1.00 62.88 104 GLN A N 1
ATOM 776 C CA . GLN A 1 104 ? -3.441 1.415 18.507 1.00 62.88 104 GLN A CA 1
ATOM 777 C C . GLN A 1 104 ? -3.653 1.917 17.080 1.00 62.88 104 GLN A C 1
ATOM 779 O O . GLN A 1 104 ? -2.671 2.049 16.365 1.00 62.88 104 GLN A O 1
ATOM 784 N N . VAL A 1 105 ? -4.875 2.291 16.686 1.00 59.56 105 VAL A N 1
ATOM 785 C CA . VAL A 1 105 ? -5.153 2.882 15.359 1.00 59.56 105 VAL A CA 1
ATOM 786 C C . VAL A 1 105 ? -4.373 4.151 15.154 1.00 59.56 105 VAL A C 1
ATOM 788 O O . VAL A 1 105 ? -3.692 4.294 14.146 1.00 59.56 105 VAL A O 1
ATOM 791 N N . ASN A 1 106 ? -4.442 5.063 16.124 1.00 60.00 106 ASN A N 1
ATOM 792 C CA . ASN A 1 106 ? -3.724 6.322 16.025 1.00 60.00 106 ASN A CA 1
ATOM 793 C C . ASN A 1 106 ? -2.218 6.082 15.889 1.00 60.00 106 ASN A C 1
ATOM 795 O O . ASN A 1 106 ? -1.578 6.718 15.056 1.00 60.00 106 ASN A O 1
ATOM 799 N N . LYS A 1 107 ? -1.660 5.116 16.632 1.00 65.31 107 LYS A N 1
ATOM 800 C CA . LYS A 1 107 ? -0.261 4.708 16.466 1.00 65.31 107 LYS A CA 1
ATOM 801 C C . LYS A 1 107 ? 0.008 4.088 15.095 1.00 65.31 107 LYS A C 1
ATOM 803 O O . LYS A 1 107 ? 0.959 4.512 14.457 1.00 65.31 107 LYS A O 1
ATOM 808 N N . SER A 1 108 ? -0.807 3.149 14.617 1.00 62.84 108 SER A N 1
ATOM 809 C CA . SER A 1 108 ? -0.621 2.496 13.312 1.00 62.84 108 SER A CA 1
ATOM 810 C C . SER A 1 108 ? -0.695 3.497 12.158 1.00 62.84 108 SER A C 1
ATOM 812 O O . SER A 1 108 ? 0.175 3.489 11.291 1.00 62.84 108 SER A O 1
ATOM 814 N N . ILE A 1 109 ? -1.659 4.425 12.188 1.00 59.19 109 ILE A N 1
ATOM 815 C CA . ILE A 1 109 ? -1.781 5.511 11.205 1.00 59.19 109 ILE A CA 1
ATOM 816 C C . ILE A 1 109 ? -0.545 6.418 11.258 1.00 59.19 109 ILE A C 1
ATOM 818 O O . ILE A 1 109 ? 0.037 6.723 10.218 1.00 59.19 109 ILE A O 1
ATOM 822 N N . GLN A 1 110 ? -0.104 6.822 12.454 1.00 64.12 110 GLN A N 1
ATOM 823 C CA . GLN A 1 110 ? 1.091 7.657 12.617 1.00 64.12 110 GLN A CA 1
ATOM 824 C C . GLN A 1 110 ? 2.367 6.941 12.158 1.00 64.12 110 GLN A C 1
ATOM 826 O O . GLN A 1 110 ? 3.207 7.548 11.495 1.00 64.12 110 GLN A O 1
ATOM 831 N N . THR A 1 111 ? 2.512 5.653 12.469 1.00 69.50 111 THR A N 1
ATOM 832 C CA . THR A 1 111 ? 3.636 4.822 12.030 1.00 69.50 111 THR A CA 1
ATOM 833 C C . THR A 1 111 ? 3.643 4.670 10.513 1.00 69.50 111 THR A C 1
ATOM 835 O O . THR A 1 111 ? 4.696 4.860 9.908 1.00 69.50 111 THR A O 1
ATOM 838 N N . MET A 1 112 ? 2.491 4.418 9.886 1.00 60.00 112 MET A N 1
ATOM 839 C CA . MET A 1 112 ? 2.377 4.380 8.426 1.00 60.00 112 MET A CA 1
ATOM 840 C C . MET A 1 112 ? 2.740 5.725 7.799 1.00 60.00 112 MET A C 1
ATOM 842 O O . MET A 1 112 ? 3.581 5.768 6.905 1.00 60.00 112 MET A O 1
ATOM 846 N N . GLN A 1 113 ? 2.181 6.837 8.289 1.00 57.88 113 GLN A N 1
ATOM 847 C CA . GLN A 1 113 ? 2.512 8.172 7.780 1.00 57.88 113 GLN A CA 1
ATOM 848 C C . GLN A 1 113 ? 4.009 8.475 7.907 1.00 57.88 113 GLN A C 1
ATOM 850 O O . GLN A 1 113 ? 4.611 9.024 6.981 1.00 57.88 113 GLN A O 1
ATOM 855 N N . ALA A 1 114 ? 4.628 8.097 9.028 1.00 65.56 114 ALA A N 1
ATOM 856 C CA . ALA A 1 114 ? 6.055 8.284 9.254 1.00 65.56 114 ALA A CA 1
ATOM 857 C C . ALA A 1 114 ? 6.910 7.418 8.317 1.00 65.56 114 ALA A C 1
ATOM 859 O O . ALA A 1 114 ? 7.864 7.935 7.734 1.00 65.56 114 ALA A O 1
ATOM 860 N N . ALA A 1 115 ? 6.561 6.139 8.139 1.00 59.12 115 ALA A N 1
ATOM 861 C CA . ALA A 1 115 ? 7.256 5.222 7.237 1.00 59.12 115 ALA A CA 1
ATOM 862 C C . ALA A 1 115 ? 7.168 5.704 5.782 1.00 59.12 115 ALA A C 1
ATOM 864 O O . ALA A 1 115 ? 8.199 5.888 5.138 1.00 59.12 115 ALA A O 1
ATOM 865 N N . ILE A 1 116 ? 5.964 6.051 5.317 1.00 57.59 116 ILE A N 1
ATOM 866 C CA . ILE A 1 116 ? 5.733 6.601 3.975 1.00 57.59 116 ILE A CA 1
ATOM 867 C C . ILE A 1 116 ? 6.525 7.898 3.785 1.00 57.59 116 ILE A C 1
ATOM 869 O O . ILE A 1 116 ? 7.220 8.065 2.788 1.00 57.59 116 ILE A O 1
ATOM 873 N N . THR A 1 117 ? 6.490 8.814 4.758 1.00 56.62 117 THR A N 1
ATOM 874 C CA . THR A 1 117 ? 7.244 10.078 4.682 1.00 56.62 117 THR A CA 1
ATOM 875 C C . THR A 1 117 ? 8.757 9.844 4.647 1.00 56.62 117 THR A C 1
ATOM 877 O O . THR A 1 117 ? 9.485 10.575 3.968 1.00 56.62 117 THR A O 1
ATOM 880 N N . ALA A 1 118 ? 9.257 8.852 5.385 1.00 62.09 118 ALA A N 1
ATOM 881 C CA . ALA A 1 118 ? 10.671 8.501 5.404 1.00 62.09 118 ALA A CA 1
ATOM 882 C C . ALA A 1 118 ? 11.123 7.909 4.061 1.00 62.09 118 ALA A C 1
ATOM 884 O O . ALA A 1 118 ? 12.126 8.374 3.511 1.00 62.09 118 ALA A O 1
ATOM 885 N N . GLU A 1 119 ? 10.360 6.966 3.504 1.00 54.34 119 GLU A N 1
ATOM 886 C CA . GLU A 1 119 ? 10.606 6.398 2.174 1.00 54.34 119 GLU A CA 1
ATOM 887 C C . GLU A 1 119 ? 10.537 7.485 1.090 1.00 54.34 119 GLU A C 1
ATOM 889 O O . GLU A 1 119 ? 11.432 7.586 0.251 1.00 54.34 119 GLU A O 1
ATOM 894 N N . LEU A 1 120 ? 9.570 8.403 1.182 1.00 53.66 120 LEU A N 1
ATOM 895 C CA . LEU A 1 120 ? 9.417 9.533 0.263 1.00 53.66 120 LEU A CA 1
ATOM 896 C C . LEU A 1 120 ? 10.624 10.482 0.289 1.00 53.66 120 LEU A C 1
ATOM 898 O O . LEU A 1 120 ? 11.144 10.881 -0.756 1.00 53.66 120 LEU A O 1
ATOM 902 N N . LYS A 1 121 ? 11.116 10.825 1.487 1.00 55.47 121 LYS A N 1
ATOM 903 C CA . LYS A 1 121 ? 12.328 11.643 1.650 1.00 55.47 121 LYS A CA 1
ATOM 904 C C . LYS A 1 121 ? 13.565 10.940 1.107 1.00 55.47 121 LYS A C 1
ATOM 906 O O . LYS A 1 121 ? 14.448 11.615 0.584 1.00 55.47 121 LYS A O 1
ATOM 911 N N . GLN A 1 122 ? 13.667 9.623 1.256 1.00 56.06 122 GLN A N 1
ATOM 912 C CA . GLN A 1 122 ? 14.780 8.858 0.698 1.00 56.06 122 GLN A CA 1
ATOM 913 C C . GLN A 1 122 ? 14.700 8.795 -0.829 1.00 56.06 122 GLN A C 1
ATOM 915 O O . GLN A 1 122 ? 15.704 9.056 -1.489 1.00 56.06 122 GLN A O 1
ATOM 920 N N . PHE A 1 123 ? 13.515 8.561 -1.392 1.00 51.12 123 PHE A N 1
ATOM 921 C CA . PHE A 1 12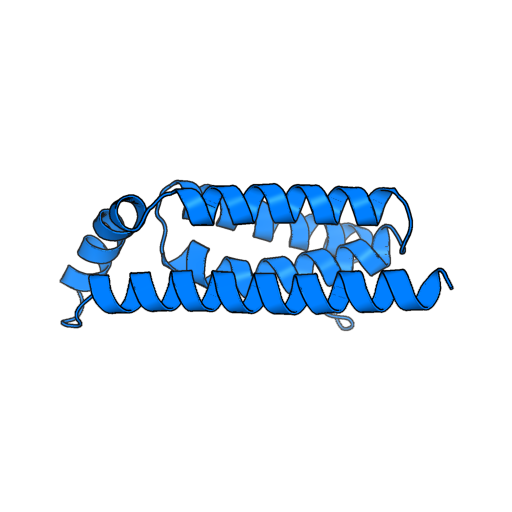3 ? 13.295 8.537 -2.835 1.00 51.12 123 PHE A CA 1
ATOM 922 C C . PHE A 1 123 ? 13.650 9.877 -3.496 1.00 51.12 123 PHE A C 1
ATOM 924 O O . PHE A 1 123 ? 14.460 9.906 -4.422 1.00 51.12 123 PHE A O 1
ATOM 931 N N . ILE A 1 124 ? 13.139 11.000 -2.973 1.00 53.91 124 ILE A N 1
ATOM 932 C CA . ILE A 1 124 ? 13.461 12.344 -3.489 1.00 53.91 124 ILE A CA 1
ATOM 933 C C . ILE A 1 124 ? 14.967 12.601 -3.431 1.00 53.91 124 ILE A C 1
ATOM 935 O O . ILE A 1 124 ? 15.536 13.111 -4.396 1.00 53.91 124 ILE A O 1
ATOM 939 N N . ARG A 1 125 ? 15.623 12.224 -2.326 1.00 54.41 125 ARG A N 1
ATOM 940 C CA . ARG A 1 125 ? 17.066 12.419 -2.135 1.00 54.41 125 ARG A CA 1
ATOM 941 C C . ARG A 1 125 ? 17.888 11.608 -3.138 1.00 54.41 125 ARG A C 1
ATOM 943 O O . ARG A 1 125 ? 18.844 12.126 -3.698 1.00 54.41 125 ARG A O 1
ATOM 950 N N . VAL A 1 126 ? 17.501 10.362 -3.411 1.00 54.78 126 VAL A N 1
ATOM 951 C CA . VAL A 1 126 ? 18.166 9.518 -4.418 1.00 54.78 126 VAL A CA 1
ATOM 952 C C . VAL A 1 126 ? 17.954 10.064 -5.834 1.00 54.78 126 VAL A C 1
ATOM 954 O O . VAL A 1 126 ? 18.882 10.038 -6.638 1.00 54.78 126 VAL A O 1
ATOM 957 N N . GLN A 1 127 ? 16.772 10.600 -6.139 1.00 48.53 127 GLN A N 1
ATOM 958 C CA . GLN A 1 127 ? 16.471 11.187 -7.449 1.00 48.53 127 GLN A CA 1
ATOM 959 C C . GLN A 1 127 ? 17.213 12.514 -7.677 1.00 48.53 127 GLN A C 1
ATOM 961 O O . GLN A 1 127 ? 17.746 12.732 -8.760 1.00 48.53 127 GLN A O 1
ATOM 966 N N . THR A 1 128 ? 17.316 13.375 -6.657 1.00 47.62 128 THR A N 1
ATOM 967 C CA . THR A 1 128 ? 18.093 14.630 -6.752 1.00 47.62 128 THR A CA 1
ATOM 968 C C . THR A 1 128 ? 19.594 14.379 -6.875 1.00 47.62 128 THR A C 1
ATOM 970 O O . THR A 1 128 ? 20.263 15.112 -7.591 1.00 47.62 128 THR A O 1
ATOM 973 N N . LEU A 1 129 ? 20.119 13.323 -6.247 1.00 47.75 129 LEU A N 1
ATOM 974 C CA . LEU A 1 129 ? 21.526 12.928 -6.380 1.00 47.75 129 LEU A CA 1
ATOM 975 C C . LEU A 1 129 ? 21.867 12.283 -7.733 1.00 47.75 129 LEU A C 1
ATOM 977 O O . LEU A 1 129 ? 23.027 12.291 -8.116 1.00 47.75 129 LEU A O 1
ATOM 981 N N . LYS A 1 130 ? 20.891 11.710 -8.449 1.00 44.66 130 LYS A N 1
ATOM 982 C CA . LYS A 1 130 ? 21.094 11.149 -9.799 1.00 44.66 130 LYS A CA 1
ATOM 983 C C . LYS A 1 130 ? 20.961 12.178 -10.926 1.00 44.66 130 LYS A C 1
ATOM 985 O O . LYS A 1 130 ? 21.336 11.875 -12.053 1.00 44.66 130 LYS A O 1
ATOM 990 N N . ALA A 1 131 ? 20.390 13.346 -10.637 1.00 45.81 131 ALA A N 1
ATOM 991 C CA . ALA A 1 131 ? 20.182 14.432 -11.596 1.00 45.81 131 ALA A CA 1
ATOM 992 C C . ALA A 1 131 ? 21.256 15.540 -11.518 1.00 45.81 131 ALA A C 1
ATOM 994 O O . ALA A 1 131 ? 21.151 16.522 -12.254 1.00 45.81 131 ALA A O 1
ATOM 995 N N . ALA A 1 132 ? 22.248 15.394 -10.633 1.00 44.53 132 ALA A N 1
ATOM 996 C CA . ALA A 1 132 ? 23.406 16.276 -10.463 1.00 44.53 132 ALA A CA 1
ATOM 997 C C . ALA A 1 132 ? 24.685 15.567 -10.923 1.00 44.53 132 ALA A C 1
ATOM 999 O O . ALA A 1 132 ? 25.578 16.269 -11.444 1.00 44.53 132 ALA A O 1
#

Organism: NCBI:txid104102

Sequence (132 aa):
MQGLGTSDASPLSVQDQYKLANDNFDTDYQAAMGGDYDALTRLQSESQTALSVDKQWLGSGTDYSKAYQDMLTKLQAIGNLGADTFTANLAKQLAAQQVDATLQVNKSIQTMQAAITAELKQFIRVQTLKAA